Protein AF-A0A4S4DR95-F1 (afdb_monomer_lite)

Radius of gyration: 16.76 Å; chains: 1; bounding box: 36×26×54 Å

Structure (mmCIF, N/CA/C/O backbone):
data_AF-A0A4S4DR95-F1
#
_entry.id   AF-A0A4S4DR95-F1
#
loop_
_atom_site.group_PDB
_atom_site.id
_atom_site.type_symbol
_atom_site.label_atom_id
_atom_site.label_alt_id
_atom_site.label_comp_id
_atom_site.label_asym_id
_atom_site.label_entity_id
_atom_site.label_seq_id
_atom_site.pdbx_PDB_ins_code
_atom_site.Cartn_x
_atom_site.Cartn_y
_atom_site.Cartn_z
_atom_site.occupancy
_atom_site.B_iso_or_equiv
_atom_site.auth_seq_id
_atom_site.auth_comp_id
_atom_site.auth_asym_id
_atom_site.auth_atom_id
_atom_site.pdbx_PDB_model_num
ATOM 1 N N . MET A 1 1 ? 19.232 0.628 26.462 1.00 35.66 1 MET A N 1
ATOM 2 C CA . MET A 1 1 ? 19.142 0.438 25.000 1.00 35.66 1 MET A CA 1
ATOM 3 C C . MET A 1 1 ? 17.659 0.459 24.652 1.00 35.66 1 MET A C 1
ATOM 5 O O . MET A 1 1 ? 17.016 -0.578 24.667 1.00 35.66 1 MET A O 1
ATOM 9 N N . PHE A 1 2 ? 17.076 1.657 24.532 1.00 28.20 2 PHE A N 1
ATOM 10 C CA . PHE A 1 2 ? 15.647 1.810 24.247 1.00 28.20 2 PHE A CA 1
ATOM 11 C C . PHE A 1 2 ? 15.423 1.411 22.791 1.00 28.20 2 PHE A C 1
ATOM 13 O O . PHE A 1 2 ? 15.802 2.152 21.886 1.00 28.20 2 PHE A O 1
ATOM 20 N N . SER A 1 3 ? 14.882 0.214 22.570 1.00 28.52 3 SER A N 1
ATOM 21 C CA . SER A 1 3 ? 14.340 -0.151 21.267 1.00 28.52 3 SER A CA 1
ATOM 22 C C . SER A 1 3 ? 13.183 0.808 21.002 1.00 28.52 3 SER A C 1
ATOM 24 O O . SER A 1 3 ? 12.152 0.748 21.669 1.00 28.52 3 SER A O 1
ATOM 26 N N . SER A 1 4 ? 13.398 1.782 20.124 1.00 30.61 4 SER A N 1
ATOM 27 C CA . SER A 1 4 ? 12.385 2.729 19.672 1.00 30.61 4 SER A CA 1
ATOM 28 C C . SER A 1 4 ? 11.401 1.999 18.759 1.00 30.61 4 SER A C 1
ATOM 30 O O . SER A 1 4 ? 11.486 2.071 17.530 1.00 30.61 4 SER A O 1
ATOM 32 N N . VAL A 1 5 ? 10.509 1.246 19.402 1.00 34.03 5 VAL A N 1
ATOM 33 C CA . VAL A 1 5 ? 9.315 0.637 18.822 1.00 34.03 5 VAL A CA 1
ATOM 34 C C . VAL A 1 5 ? 8.278 1.748 18.697 1.00 34.03 5 VAL A C 1
ATOM 36 O O . VAL A 1 5 ? 7.706 2.204 19.686 1.00 34.03 5 VAL A O 1
ATOM 39 N N . ILE A 1 6 ? 8.105 2.256 17.481 1.00 44.34 6 ILE A N 1
ATOM 40 C CA . ILE A 1 6 ? 6.981 3.126 17.136 1.00 44.34 6 ILE A CA 1
ATOM 41 C C . ILE A 1 6 ? 5.882 2.160 16.701 1.00 44.34 6 ILE A C 1
ATOM 43 O O . ILE A 1 6 ? 5.987 1.574 15.633 1.00 44.34 6 ILE A O 1
ATOM 47 N N . GLY A 1 7 ? 4.899 1.921 17.567 1.00 55.44 7 GLY A N 1
ATOM 48 C CA . GLY A 1 7 ? 3.750 1.069 17.265 1.00 55.44 7 GLY A CA 1
ATOM 49 C C . GLY A 1 7 ? 2.586 1.900 16.735 1.00 55.44 7 GLY A C 1
ATOM 50 O O . GLY A 1 7 ? 2.286 2.963 17.282 1.00 55.44 7 GLY A O 1
ATOM 51 N N . ILE A 1 8 ? 1.914 1.419 15.692 1.00 63.31 8 ILE A N 1
ATOM 52 C CA . ILE A 1 8 ? 0.696 2.042 15.164 1.00 63.31 8 ILE A CA 1
ATOM 53 C C . ILE A 1 8 ? -0.491 1.389 15.870 1.00 63.31 8 ILE A C 1
ATOM 55 O O . ILE A 1 8 ? -0.725 0.189 15.719 1.00 63.31 8 ILE A O 1
ATOM 59 N N . LEU A 1 9 ? -1.205 2.172 16.684 1.00 58.19 9 LEU A N 1
ATOM 60 C CA . LEU A 1 9 ? -2.349 1.703 17.461 1.00 58.19 9 LEU A CA 1
ATOM 61 C C . LEU A 1 9 ? -3.639 1.847 16.650 1.00 58.19 9 LEU A C 1
ATOM 63 O O . LEU A 1 9 ? -4.106 2.954 16.392 1.00 58.19 9 LEU A O 1
ATOM 67 N N . PHE A 1 10 ? -4.261 0.720 16.329 1.00 64.06 10 PHE A N 1
ATOM 68 C CA . PHE A 1 10 ? -5.562 0.673 15.677 1.00 64.06 10 PHE A CA 1
ATOM 69 C C . PHE A 1 10 ? -6.654 0.434 16.723 1.00 64.06 10 PHE A C 1
ATOM 71 O O . PHE A 1 10 ? -6.727 -0.627 17.350 1.00 64.06 10 PHE A O 1
ATOM 78 N N . SER A 1 11 ? -7.499 1.451 16.937 1.00 58.47 11 SER A N 1
ATOM 79 C CA . SER A 1 11 ? -8.702 1.391 17.786 1.00 58.47 11 SER A CA 1
ATOM 80 C C . SER A 1 11 ? -8.483 0.790 19.192 1.00 58.47 11 SER A C 1
ATOM 82 O O . SER A 1 11 ? -9.380 0.146 19.741 1.00 58.47 11 SER A O 1
ATOM 84 N N . GLY A 1 12 ? -7.289 0.948 19.777 1.00 64.31 12 GLY A N 1
ATOM 85 C CA . GLY A 1 12 ? -6.962 0.437 21.116 1.00 64.31 12 GLY A CA 1
ATOM 86 C C . GLY A 1 12 ? -6.852 -1.091 21.245 1.00 64.31 12 GLY A C 1
ATOM 87 O O . GLY A 1 12 ? -6.618 -1.575 22.348 1.00 64.31 12 GLY A O 1
ATOM 88 N N . LYS A 1 13 ? -7.035 -1.854 20.158 1.00 67.31 13 LYS A N 1
ATOM 89 C CA . LYS A 1 13 ? -7.138 -3.328 20.182 1.00 67.31 13 LYS A CA 1
ATOM 90 C C . LYS A 1 13 ? -6.024 -4.041 19.429 1.00 67.31 13 LYS A C 1
ATOM 92 O O . LYS A 1 13 ? -5.810 -5.225 19.654 1.00 67.31 13 LYS A O 1
ATOM 97 N N . PHE A 1 14 ? -5.328 -3.334 18.547 1.00 76.88 14 PHE A N 1
ATOM 98 C CA . PHE A 1 14 ? -4.291 -3.916 17.713 1.00 76.88 14 PHE A CA 1
ATOM 99 C C . PHE A 1 14 ? -3.121 -2.946 17.583 1.00 76.88 14 PHE A C 1
ATOM 101 O O . PHE A 1 14 ? -3.322 -1.752 17.352 1.00 76.88 14 PHE A O 1
ATOM 108 N N . ILE A 1 15 ? -1.907 -3.458 17.763 1.00 80.44 15 ILE A N 1
ATOM 109 C CA . ILE A 1 15 ? -0.668 -2.705 17.581 1.00 80.44 15 ILE A CA 1
ATOM 110 C C . ILE A 1 15 ? 0.102 -3.382 16.462 1.00 80.44 15 ILE A C 1
ATOM 112 O O . ILE A 1 15 ? 0.422 -4.565 16.559 1.00 80.44 15 ILE A O 1
ATOM 116 N N . LEU A 1 16 ? 0.424 -2.611 15.429 1.00 79.81 16 LEU A N 1
ATOM 117 C CA . LEU A 1 16 ? 1.371 -3.032 14.409 1.00 79.81 16 LEU A CA 1
ATOM 118 C C . LEU A 1 16 ? 2.737 -2.424 14.736 1.00 79.81 16 LEU A C 1
ATOM 120 O O . LEU A 1 16 ? 2.869 -1.199 14.801 1.00 79.81 16 LEU A O 1
ATOM 124 N N . ASP A 1 17 ? 3.740 -3.270 14.968 1.00 81.31 17 ASP A N 1
ATOM 125 C CA . ASP A 1 17 ? 5.114 -2.838 15.251 1.00 81.31 17 ASP A CA 1
ATOM 126 C C . ASP A 1 17 ? 5.813 -2.402 13.954 1.00 81.31 17 ASP A C 1
ATOM 128 O O . ASP A 1 17 ? 6.567 -3.151 13.328 1.00 81.31 17 ASP A O 1
ATOM 132 N N . LYS A 1 18 ? 5.486 -1.187 13.499 1.00 77.19 18 LYS A N 1
ATOM 133 C CA . LYS A 1 18 ? 6.064 -0.574 12.302 1.00 77.19 18 LYS A CA 1
ATOM 134 C C . LYS A 1 18 ? 6.305 0.910 12.493 1.00 77.19 18 LYS A C 1
ATOM 136 O O . LYS A 1 18 ? 5.423 1.673 12.878 1.00 77.19 18 LYS A O 1
ATOM 141 N N . ARG A 1 19 ? 7.507 1.333 12.102 1.00 75.94 19 ARG A N 1
ATOM 142 C CA . ARG A 1 19 ? 7.848 2.751 12.021 1.00 75.94 19 ARG A CA 1
ATOM 143 C C . ARG A 1 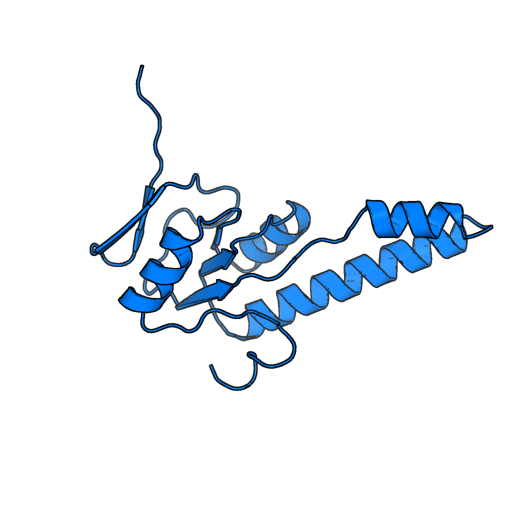19 ? 7.036 3.409 10.915 1.00 75.94 19 ARG A C 1
ATOM 145 O O . ARG A 1 19 ? 7.044 2.945 9.782 1.00 75.94 19 ARG A O 1
ATOM 152 N N . ILE A 1 20 ? 6.387 4.513 11.266 1.00 76.88 20 ILE A N 1
ATOM 153 C CA . ILE A 1 20 ? 5.750 5.404 10.301 1.00 76.88 20 ILE A CA 1
ATOM 154 C C . ILE A 1 20 ? 6.858 6.059 9.472 1.00 76.88 20 ILE A C 1
ATOM 156 O O . ILE A 1 20 ? 7.762 6.676 10.044 1.00 76.88 20 ILE A O 1
ATOM 160 N N . GLY A 1 21 ? 6.793 5.889 8.153 1.00 75.06 21 GLY A N 1
ATOM 161 C CA . GLY A 1 21 ? 7.664 6.563 7.200 1.00 75.06 21 GLY A CA 1
ATOM 162 C C . GLY A 1 21 ? 7.158 7.971 6.890 1.00 75.06 21 GLY A C 1
ATOM 163 O O . GLY A 1 21 ? 7.090 8.834 7.773 1.00 75.06 21 GLY A O 1
ATOM 164 N N . ILE A 1 22 ? 6.815 8.205 5.629 1.00 81.44 22 ILE A N 1
ATOM 165 C CA . ILE A 1 22 ? 6.301 9.474 5.112 1.00 81.44 22 ILE A CA 1
ATOM 166 C C . ILE A 1 22 ? 4.770 9.481 5.235 1.00 81.44 22 ILE A C 1
ATOM 168 O O . ILE A 1 22 ? 4.099 8.499 4.931 1.00 81.44 22 ILE A O 1
ATOM 172 N N . GLY A 1 23 ? 4.203 10.601 5.693 1.00 82.56 23 GLY A N 1
ATOM 173 C CA . GLY A 1 23 ? 2.754 10.790 5.781 1.00 82.56 23 GLY A CA 1
ATOM 174 C C . GLY A 1 23 ? 2.251 11.167 7.179 1.00 82.56 23 GLY A C 1
ATOM 175 O O . GLY A 1 23 ? 3.025 11.616 8.035 1.00 82.56 23 GLY A O 1
ATOM 176 N N . PRO A 1 24 ? 0.932 11.054 7.418 1.00 81.94 24 PRO A N 1
ATOM 177 C CA . PRO A 1 24 ? 0.320 11.509 8.659 1.00 81.94 24 PRO A CA 1
ATOM 178 C C . PRO A 1 24 ? 0.733 10.631 9.847 1.00 81.94 24 PRO A C 1
ATOM 180 O O . PRO A 1 24 ? 0.602 9.410 9.829 1.00 81.94 24 PRO A O 1
ATOM 183 N N . LYS A 1 25 ? 1.196 11.275 10.926 1.00 81.62 25 LYS A N 1
ATOM 184 C CA . LYS A 1 25 ? 1.595 10.600 12.179 1.00 81.62 25 LYS A CA 1
ATOM 185 C C . LYS A 1 25 ? 0.412 10.182 13.054 1.00 81.62 25 LYS A C 1
ATOM 187 O O . LYS A 1 25 ? 0.591 9.421 13.999 1.00 81.62 25 LYS A O 1
ATOM 192 N N . HIS A 1 26 ? -0.770 10.720 12.771 1.00 81.88 26 HIS A N 1
ATOM 193 C CA . HIS A 1 26 ? -2.003 10.456 13.496 1.00 81.88 26 HIS A CA 1
ATOM 194 C C . HIS A 1 26 ? -3.172 10.459 12.512 1.00 81.88 26 HIS A C 1
ATOM 196 O O . HIS A 1 26 ? -3.277 11.370 11.691 1.00 81.88 26 HIS A O 1
ATOM 202 N N . ILE A 1 27 ? -4.037 9.449 12.603 1.00 82.69 27 ILE A N 1
ATOM 203 C CA . ILE A 1 27 ? -5.245 9.315 11.787 1.00 82.69 27 ILE A CA 1
ATOM 204 C C . ILE A 1 27 ? -6.415 9.041 12.724 1.00 82.69 27 ILE A C 1
ATOM 206 O O . ILE A 1 27 ? -6.383 8.098 13.511 1.00 82.69 27 ILE A O 1
ATOM 210 N N . GLU A 1 28 ? -7.468 9.838 12.592 1.00 81.12 28 GLU A N 1
ATOM 211 C CA . GLU A 1 28 ? -8.756 9.586 13.234 1.00 81.12 28 GLU A CA 1
ATOM 212 C C . GLU A 1 28 ? -9.718 8.941 12.235 1.00 81.12 28 GLU A C 1
ATOM 214 O O . GLU A 1 28 ? -9.654 9.221 11.037 1.00 81.12 28 GLU A O 1
ATOM 219 N N . ASN A 1 29 ? -10.623 8.084 12.723 1.00 82.50 29 ASN A N 1
ATOM 220 C CA . ASN A 1 29 ? -11.618 7.386 11.898 1.00 82.50 29 ASN A CA 1
ATOM 221 C C . ASN A 1 29 ? -10.980 6.698 10.679 1.00 82.50 29 ASN A C 1
ATOM 223 O O . ASN A 1 29 ? -11.334 6.957 9.525 1.00 82.50 29 ASN A O 1
ATOM 227 N N . ALA A 1 30 ? -9.976 5.858 10.947 1.00 82.69 30 ALA A N 1
ATOM 228 C CA . ALA A 1 30 ? -9.191 5.223 9.904 1.00 82.69 30 ALA A CA 1
ATOM 229 C C . ALA A 1 30 ? -10.064 4.319 9.012 1.00 82.69 30 ALA A C 1
ATOM 231 O O . ALA A 1 30 ? -10.678 3.364 9.487 1.00 82.69 30 ALA A O 1
ATOM 232 N N . LYS A 1 31 ? -10.085 4.611 7.711 1.00 86.62 31 LYS A N 1
ATOM 233 C CA . LYS A 1 31 ? -10.577 3.740 6.642 1.00 86.62 31 LYS A CA 1
ATOM 234 C C . LYS A 1 31 ? -9.372 3.012 6.071 1.00 86.62 31 LYS A C 1
ATOM 236 O O . LYS A 1 31 ? -8.550 3.618 5.381 1.00 86.62 31 LYS A O 1
ATOM 241 N N . ILE A 1 32 ? -9.254 1.741 6.434 1.00 87.06 32 ILE A N 1
ATOM 242 C CA . ILE A 1 32 ? -8.046 0.948 6.229 1.00 87.06 32 ILE A CA 1
ATOM 243 C C . ILE A 1 32 ? -8.257 0.014 5.044 1.00 87.06 32 ILE A C 1
ATOM 245 O O . ILE A 1 32 ? -9.223 -0.745 5.019 1.00 87.06 32 ILE A O 1
ATOM 249 N N . LEU A 1 33 ? -7.332 0.041 4.089 1.00 88.69 33 LEU A N 1
ATOM 250 C CA . LEU A 1 33 ? -7.211 -1.000 3.075 1.00 88.69 33 LEU A CA 1
ATOM 251 C C . LEU A 1 33 ? -6.030 -1.893 3.426 1.00 88.69 33 LEU A C 1
ATOM 253 O O . LEU A 1 33 ? -4.892 -1.426 3.461 1.00 88.69 33 LEU A O 1
ATOM 257 N N . VAL A 1 34 ? -6.305 -3.177 3.642 1.00 89.06 34 VAL A N 1
ATOM 258 C CA . VAL A 1 34 ? -5.275 -4.200 3.822 1.00 89.06 34 VAL A CA 1
ATOM 259 C C . VAL A 1 34 ? -5.047 -4.893 2.486 1.00 89.06 34 VAL A C 1
ATOM 261 O O . VAL A 1 34 ? -5.993 -5.343 1.841 1.00 89.06 34 VAL A O 1
ATOM 264 N N . ALA A 1 35 ? -3.797 -4.976 2.051 1.00 89.25 35 ALA A N 1
ATOM 265 C CA . ALA A 1 35 ? -3.422 -5.547 0.772 1.00 89.25 35 ALA A CA 1
ATOM 266 C C . ALA A 1 35 ? -2.238 -6.510 0.898 1.00 89.25 35 ALA A C 1
ATOM 268 O O . ALA A 1 35 ? -1.374 -6.407 1.770 1.00 89.25 35 ALA A O 1
ATOM 269 N N . ASN A 1 36 ? -2.193 -7.451 -0.036 1.00 87.50 36 ASN A N 1
ATOM 270 C CA . ASN A 1 36 ? -1.031 -8.288 -0.297 1.00 87.50 36 ASN A CA 1
ATOM 271 C C . ASN A 1 36 ? -0.722 -8.236 -1.794 1.00 87.50 36 ASN A C 1
ATOM 273 O O . ASN A 1 36 ? -0.805 -9.244 -2.493 1.00 87.50 36 ASN A O 1
ATOM 277 N N . THR A 1 37 ? -0.452 -7.034 -2.303 1.00 80.69 37 THR A N 1
ATOM 278 C CA . THR A 1 37 ? -0.202 -6.830 -3.732 1.00 80.69 37 THR A CA 1
ATOM 279 C C . THR A 1 37 ? 1.150 -6.167 -3.944 1.00 80.69 37 THR A C 1
ATOM 281 O O . THR A 1 37 ? 1.506 -5.222 -3.243 1.00 80.69 37 THR A O 1
ATOM 284 N N . ALA A 1 38 ? 1.898 -6.652 -4.936 1.00 80.38 38 ALA A N 1
ATOM 285 C CA . ALA A 1 38 ? 3.126 -6.004 -5.372 1.00 80.38 38 ALA A CA 1
ATOM 286 C C . ALA A 1 38 ? 2.803 -4.606 -5.925 1.00 80.38 38 ALA A C 1
ATOM 288 O O . ALA A 1 38 ? 2.050 -4.463 -6.897 1.00 80.38 38 ALA A O 1
ATOM 289 N N . MET A 1 39 ? 3.370 -3.586 -5.285 1.00 76.75 39 MET A N 1
ATOM 290 C CA . MET A 1 39 ? 3.261 -2.186 -5.706 1.00 76.75 39 MET A CA 1
ATOM 291 C C . MET A 1 39 ? 4.444 -1.769 -6.591 1.00 76.75 39 MET A C 1
ATOM 293 O O . MET A 1 39 ? 4.519 -0.632 -7.035 1.00 76.75 39 MET A O 1
ATOM 297 N N . ASP A 1 40 ? 5.353 -2.697 -6.870 1.00 65.56 40 ASP A N 1
ATOM 298 C CA . ASP A 1 40 ? 6.665 -2.435 -7.441 1.00 65.56 40 ASP A CA 1
ATOM 299 C C . ASP A 1 40 ? 6.599 -1.921 -8.885 1.00 65.56 40 ASP A C 1
ATOM 301 O O . ASP A 1 40 ? 6.070 -2.588 -9.778 1.00 65.56 40 ASP A O 1
ATOM 305 N N . ALA A 1 41 ? 7.223 -0.763 -9.121 1.00 59.62 41 ALA A N 1
ATOM 306 C CA . ALA A 1 41 ? 7.783 -0.427 -10.424 1.00 59.62 41 ALA A CA 1
ATOM 307 C C . ALA A 1 41 ? 9.108 -1.186 -10.520 1.00 59.62 41 ALA A C 1
ATOM 309 O O . ALA A 1 41 ? 10.151 -0.734 -10.042 1.00 59.62 41 ALA A O 1
ATOM 310 N N . ASP A 1 42 ? 9.030 -2.411 -11.017 1.00 56.78 42 ASP A N 1
ATOM 311 C CA . ASP A 1 42 ? 10.117 -3.371 -10.933 1.00 56.78 42 ASP A CA 1
ATOM 312 C C . ASP A 1 42 ? 11.290 -2.892 -11.806 1.00 56.78 42 ASP A C 1
ATOM 314 O O . ASP A 1 42 ? 11.319 -3.101 -13.021 1.00 56.78 42 ASP A O 1
ATOM 318 N N . LYS A 1 43 ? 12.267 -2.196 -11.203 1.00 58.56 43 LYS A N 1
ATOM 319 C CA . LYS A 1 43 ? 13.444 -1.688 -11.927 1.00 58.56 43 LYS A CA 1
ATOM 320 C C . LYS A 1 43 ? 14.165 -2.817 -12.652 1.00 58.56 43 LYS A C 1
ATOM 322 O O . LYS A 1 43 ? 14.724 -2.578 -13.711 1.00 58.56 43 LYS A O 1
ATOM 327 N N . VAL A 1 44 ? 14.124 -4.046 -12.135 1.00 57.31 44 VAL A N 1
ATOM 328 C CA . VAL A 1 44 ? 14.688 -5.219 -12.815 1.00 57.31 44 VAL A CA 1
ATOM 329 C C . VAL A 1 44 ? 13.914 -5.554 -14.092 1.00 57.31 44 VAL A C 1
ATOM 331 O O . VAL A 1 44 ? 14.543 -5.904 -15.088 1.00 57.31 44 VAL A O 1
ATOM 334 N N . LYS A 1 45 ? 12.584 -5.386 -14.128 1.00 59.41 45 LYS A N 1
ATOM 335 C CA . LYS A 1 45 ? 11.813 -5.485 -15.383 1.00 59.41 45 LYS A CA 1
ATOM 336 C C . LYS A 1 45 ? 12.149 -4.354 -16.340 1.00 59.41 45 LYS A C 1
ATOM 338 O O . LYS A 1 45 ? 12.327 -4.628 -17.521 1.00 59.41 45 LYS A O 1
ATOM 343 N N . ILE A 1 46 ? 12.289 -3.127 -15.839 1.00 62.53 46 ILE A N 1
ATOM 344 C CA . ILE A 1 46 ? 12.683 -1.971 -16.654 1.00 62.53 46 ILE A CA 1
ATOM 345 C C . ILE A 1 46 ? 14.073 -2.211 -17.256 1.00 62.53 46 ILE A C 1
ATOM 347 O O . ILE A 1 46 ? 14.211 -2.233 -18.470 1.00 62.53 46 ILE A O 1
ATOM 351 N N . TYR A 1 47 ? 15.093 -2.497 -16.443 1.00 60.00 47 TYR A N 1
ATOM 352 C CA . TYR A 1 47 ? 16.459 -2.760 -16.908 1.00 60.00 47 TYR A CA 1
ATOM 353 C C . TYR A 1 47 ? 16.561 -4.031 -17.758 1.00 60.00 47 TYR A C 1
ATOM 355 O O . TYR A 1 47 ? 17.284 -4.045 -18.750 1.00 60.00 47 TYR A O 1
ATOM 363 N N . GLY A 1 48 ? 15.818 -5.086 -17.424 1.00 61.16 48 GLY A N 1
ATOM 364 C CA . GLY A 1 48 ? 15.735 -6.301 -18.233 1.00 61.16 48 GLY A CA 1
ATOM 365 C C . GLY A 1 48 ? 15.081 -6.061 -19.597 1.00 61.16 48 GLY A C 1
ATOM 366 O O . GLY A 1 48 ? 15.500 -6.663 -20.586 1.00 61.16 48 GLY A O 1
ATOM 367 N N . ALA A 1 49 ? 14.102 -5.156 -19.673 1.00 61.44 49 ALA A N 1
ATOM 368 C CA . ALA A 1 49 ? 13.546 -4.674 -20.931 1.00 61.44 49 ALA A CA 1
ATOM 369 C C . ALA A 1 49 ? 14.547 -3.771 -21.665 1.00 61.44 49 ALA A C 1
ATOM 371 O O . ALA A 1 49 ? 14.730 -3.971 -22.860 1.00 61.44 49 ALA A O 1
ATOM 372 N N . CYS A 1 50 ? 15.266 -2.879 -20.969 1.00 60.94 50 CYS A N 1
ATOM 373 C CA . CYS A 1 50 ? 16.327 -2.037 -21.538 1.00 60.94 50 CYS A CA 1
ATOM 374 C C . CYS A 1 50 ? 17.435 -2.852 -22.208 1.00 60.94 50 CYS A C 1
ATOM 376 O O . CYS A 1 50 ? 17.895 -2.478 -23.278 1.00 60.94 50 CYS A O 1
ATOM 378 N N . VAL A 1 51 ? 17.829 -3.991 -21.626 1.00 61.38 51 VAL A N 1
ATOM 379 C CA . VAL A 1 51 ? 18.799 -4.925 -22.235 1.00 61.38 51 VAL A CA 1
ATOM 380 C C . VAL A 1 51 ? 18.288 -5.500 -23.567 1.00 61.38 51 VAL A C 1
ATOM 382 O O . VAL A 1 51 ? 19.083 -5.954 -24.385 1.00 61.38 51 VAL A O 1
ATOM 385 N N . ARG A 1 52 ? 16.971 -5.477 -23.804 1.00 63.16 52 ARG A N 1
ATOM 386 C CA . ARG A 1 52 ? 16.313 -5.980 -25.019 1.00 63.16 52 ARG A CA 1
ATOM 387 C C . ARG A 1 52 ? 15.883 -4.885 -26.004 1.00 63.16 52 ARG A C 1
ATOM 389 O O . ARG A 1 52 ? 15.334 -5.244 -27.043 1.00 63.16 52 ARG A O 1
ATOM 396 N N . VAL A 1 53 ? 16.061 -3.594 -25.700 1.00 66.75 53 VAL A N 1
ATOM 397 C CA . VAL A 1 53 ? 15.742 -2.497 -26.635 1.00 66.75 53 VAL A CA 1
ATOM 398 C C . VAL A 1 53 ? 16.991 -1.771 -27.116 1.00 66.75 53 VAL A C 1
ATOM 400 O O . VAL A 1 53 ? 17.857 -1.377 -26.345 1.00 66.75 53 VAL A O 1
ATOM 403 N N . ASP A 1 54 ? 17.017 -1.517 -28.421 1.00 68.19 54 ASP A N 1
ATOM 404 C CA . ASP A 1 54 ? 18.212 -1.069 -29.145 1.00 68.19 54 ASP A CA 1
ATOM 405 C C . ASP A 1 54 ? 18.418 0.460 -29.116 1.00 68.19 54 ASP A C 1
ATOM 407 O O . ASP A 1 54 ? 19.330 0.985 -29.753 1.00 68.19 54 ASP A O 1
ATOM 411 N N . SER A 1 55 ? 17.553 1.211 -28.421 1.00 77.50 55 SER A N 1
ATOM 412 C CA . SER A 1 55 ? 17.537 2.681 -28.469 1.00 77.50 55 SER A CA 1
ATOM 413 C C . SER A 1 55 ? 17.111 3.321 -27.149 1.00 77.50 55 SER A C 1
ATOM 415 O O . SER A 1 55 ? 16.116 2.904 -26.553 1.00 77.50 55 SER A O 1
ATOM 417 N N . MET A 1 56 ? 17.778 4.413 -26.768 1.00 73.25 56 MET A N 1
ATOM 418 C CA . MET A 1 56 ? 17.484 5.180 -25.546 1.00 73.25 56 MET A CA 1
ATOM 419 C C . MET A 1 56 ? 16.081 5.811 -25.525 1.00 73.25 56 MET A C 1
ATOM 421 O O . MET A 1 56 ? 15.509 5.987 -24.455 1.00 73.25 56 MET A O 1
ATOM 425 N N . SER A 1 57 ? 15.487 6.114 -26.685 1.00 79.69 57 SER A N 1
ATOM 426 C CA . SER A 1 57 ? 14.113 6.634 -26.766 1.00 79.69 57 SER A CA 1
ATOM 427 C C . SER A 1 57 ? 13.076 5.614 -26.285 1.00 79.69 57 SER A C 1
ATOM 429 O O . SER A 1 57 ? 12.217 5.946 -25.475 1.00 79.69 57 SER A O 1
ATOM 431 N N . ARG A 1 58 ? 13.204 4.349 -26.704 1.00 74.25 58 ARG A N 1
ATOM 432 C CA . ARG A 1 58 ? 12.322 3.256 -26.256 1.00 74.25 58 ARG A CA 1
ATOM 433 C C . ARG A 1 58 ? 12.454 2.961 -24.765 1.00 74.25 58 ARG A C 1
ATOM 435 O O . ARG A 1 58 ? 11.471 2.605 -24.131 1.00 74.25 58 ARG A O 1
ATOM 442 N N . VAL A 1 59 ? 13.650 3.133 -24.201 1.00 76.19 59 VAL A N 1
ATOM 443 C CA . VAL A 1 59 ? 13.863 3.021 -22.751 1.00 76.19 59 VAL A CA 1
ATOM 444 C C . VAL A 1 59 ? 13.023 4.058 -22.004 1.00 76.19 59 VAL A C 1
ATOM 446 O O . VAL A 1 59 ? 12.282 3.694 -21.095 1.00 76.19 59 VAL A O 1
ATOM 449 N N . ALA A 1 60 ? 13.061 5.321 -22.438 1.00 79.00 60 ALA A N 1
ATOM 450 C CA . ALA A 1 60 ? 12.274 6.390 -21.826 1.00 79.00 60 ALA A CA 1
ATOM 451 C C . ALA A 1 60 ? 10.753 6.161 -21.954 1.00 79.00 60 ALA A C 1
ATOM 453 O O . ALA A 1 60 ? 10.005 6.447 -21.020 1.00 79.00 60 ALA A O 1
ATOM 454 N N . GLU A 1 61 ? 10.288 5.612 -23.081 1.00 80.19 61 GLU A N 1
ATOM 455 C CA . GLU A 1 61 ? 8.878 5.239 -23.274 1.00 80.19 61 GLU A CA 1
ATOM 456 C C . GLU A 1 61 ? 8.438 4.123 -22.313 1.00 80.19 61 GLU A C 1
ATOM 458 O O . GLU A 1 61 ? 7.376 4.227 -21.696 1.00 80.19 61 GLU A O 1
ATOM 463 N N . ILE A 1 62 ? 9.263 3.083 -22.140 1.00 76.50 62 ILE A N 1
ATOM 464 C CA . ILE A 1 62 ? 8.993 1.970 -21.214 1.00 76.50 62 ILE A CA 1
ATOM 465 C C . ILE A 1 62 ? 8.968 2.472 -19.765 1.00 76.50 62 ILE A C 1
ATOM 467 O O . ILE A 1 62 ? 8.042 2.152 -19.019 1.00 76.50 62 ILE A O 1
ATOM 471 N N . GLU A 1 63 ? 9.942 3.296 -19.372 1.00 76.94 63 GLU A N 1
ATOM 472 C CA . GLU A 1 63 ? 9.985 3.912 -18.041 1.00 76.94 63 GLU A CA 1
ATOM 473 C C . GLU A 1 63 ? 8.752 4.785 -17.772 1.00 76.94 63 GLU A C 1
ATOM 475 O O . GLU A 1 63 ? 8.160 4.717 -16.691 1.00 76.94 63 GLU A O 1
ATOM 480 N N . GLY A 1 64 ? 8.337 5.580 -18.762 1.00 79.50 64 GLY A N 1
ATOM 481 C CA . GLY A 1 64 ? 7.133 6.401 -18.686 1.00 79.50 64 GLY A CA 1
ATOM 482 C C . GLY A 1 64 ? 5.864 5.565 -18.515 1.00 79.50 64 GLY A C 1
ATOM 483 O O . GLY A 1 64 ? 5.056 5.854 -17.630 1.00 79.50 64 GLY A O 1
ATOM 484 N N . ALA A 1 65 ? 5.710 4.504 -19.309 1.00 79.50 65 ALA A N 1
ATOM 485 C CA . ALA A 1 65 ? 4.542 3.627 -19.263 1.00 79.50 65 ALA A CA 1
ATOM 486 C C . ALA A 1 65 ? 4.415 2.878 -17.922 1.00 79.50 65 ALA A C 1
ATOM 488 O O . ALA A 1 65 ? 3.320 2.792 -17.368 1.00 79.50 65 ALA A O 1
ATOM 489 N N . GLU A 1 66 ? 5.519 2.371 -17.368 1.00 75.00 66 GLU A N 1
ATOM 490 C CA . GLU A 1 66 ? 5.543 1.703 -16.054 1.00 75.00 66 GLU A CA 1
ATOM 491 C C . GLU A 1 66 ? 5.225 2.677 -14.911 1.00 75.00 66 GLU A C 1
ATOM 493 O O . GLU A 1 66 ? 4.449 2.367 -13.996 1.00 75.00 66 GLU A O 1
ATOM 498 N N . LYS A 1 67 ? 5.775 3.896 -14.979 1.00 77.00 67 LYS A N 1
ATOM 499 C CA . LYS A 1 67 ? 5.486 4.943 -13.996 1.00 77.00 67 LYS A CA 1
ATOM 500 C C . LYS A 1 67 ? 4.008 5.329 -14.015 1.00 77.00 67 LYS A C 1
ATOM 502 O O . LYS A 1 67 ? 3.417 5.487 -12.946 1.00 77.00 67 LYS A O 1
ATOM 507 N N . GLU A 1 68 ? 3.408 5.440 -15.198 1.00 81.19 68 GLU A N 1
ATOM 508 C CA . GLU A 1 68 ? 1.991 5.780 -15.331 1.00 81.19 68 GLU A CA 1
ATOM 509 C C . GLU A 1 68 ? 1.081 4.650 -14.838 1.00 81.19 68 GLU A C 1
ATOM 511 O O . GLU A 1 68 ? 0.209 4.896 -14.009 1.00 81.19 68 GLU A O 1
ATOM 516 N N . GLN A 1 69 ? 1.352 3.393 -15.208 1.00 77.94 69 GLN A N 1
ATOM 517 C CA . GLN A 1 69 ? 0.597 2.242 -14.688 1.00 77.94 69 GLN A CA 1
ATOM 518 C C . GLN A 1 69 ? 0.618 2.172 -13.158 1.00 77.94 69 GLN A C 1
ATOM 520 O O . GLN A 1 69 ? -0.378 1.823 -12.517 1.00 77.94 69 GLN A O 1
ATOM 525 N N . THR A 1 70 ? 1.760 2.492 -12.553 1.00 76.75 70 THR A N 1
ATOM 526 C CA . THR A 1 70 ? 1.899 2.472 -11.096 1.00 76.75 70 THR A CA 1
ATOM 527 C C . THR A 1 70 ? 1.146 3.639 -10.453 1.00 76.75 70 THR A C 1
ATOM 529 O O . THR A 1 70 ? 0.458 3.446 -9.448 1.00 76.75 70 THR A O 1
ATOM 532 N N . ARG A 1 71 ? 1.182 4.827 -11.069 1.00 82.12 71 ARG A N 1
ATOM 533 C CA . ARG A 1 71 ? 0.379 5.984 -10.649 1.00 82.12 71 ARG A CA 1
ATOM 534 C C . ARG A 1 71 ? -1.119 5.691 -10.723 1.00 82.12 71 ARG A C 1
ATOM 536 O O . ARG A 1 71 ? -1.828 5.974 -9.760 1.00 82.12 71 ARG A O 1
ATOM 543 N N . GLU A 1 72 ? -1.600 5.078 -11.801 1.00 84.75 72 GLU A N 1
ATOM 544 C CA . GLU A 1 72 ? -3.012 4.705 -11.951 1.00 84.75 72 GLU A CA 1
ATOM 545 C C . GLU A 1 72 ? -3.489 3.764 -10.834 1.00 84.75 72 GLU A C 1
ATOM 547 O O . GLU A 1 72 ? -4.615 3.891 -10.348 1.00 84.75 72 GLU A O 1
ATOM 552 N N . LYS A 1 73 ? -2.647 2.817 -10.396 1.00 83.00 73 LYS A N 1
ATOM 553 C CA . LYS A 1 73 ? -2.968 1.934 -9.259 1.00 83.00 73 LYS A CA 1
ATOM 554 C C . LYS A 1 73 ? -3.148 2.733 -7.973 1.00 83.00 73 LYS A C 1
ATOM 556 O O . LYS A 1 73 ? -4.148 2.547 -7.283 1.00 83.00 73 LYS A O 1
ATOM 561 N N . VAL A 1 74 ? -2.215 3.636 -7.674 1.00 87.12 74 VAL A N 1
ATOM 562 C CA . VAL A 1 74 ? -2.296 4.502 -6.489 1.00 87.12 74 VAL A CA 1
ATOM 563 C C . VAL A 1 74 ? -3.539 5.390 -6.553 1.00 87.12 74 VAL A C 1
ATOM 565 O O . VAL A 1 74 ? -4.279 5.469 -5.579 1.00 87.12 74 VAL A O 1
ATOM 568 N N . GLN A 1 75 ? -3.849 5.971 -7.713 1.00 88.38 75 GLN A N 1
ATOM 569 C CA . GLN A 1 75 ? -5.062 6.772 -7.897 1.00 88.38 75 GLN A CA 1
ATOM 570 C C . GLN A 1 75 ? -6.349 5.975 -7.661 1.00 88.38 75 GLN A C 1
ATOM 572 O O . GLN A 1 75 ? -7.267 6.485 -7.023 1.00 88.38 75 GLN A O 1
ATOM 577 N N . LYS A 1 76 ? -6.419 4.716 -8.110 1.00 87.31 76 LYS A N 1
ATOM 578 C CA . LYS A 1 76 ? -7.563 3.835 -7.816 1.00 87.31 76 LYS A CA 1
ATOM 579 C C . LYS A 1 76 ? -7.733 3.604 -6.317 1.00 87.31 76 LYS A C 1
ATOM 581 O O . LYS A 1 76 ? -8.861 3.579 -5.843 1.00 87.31 76 LYS A O 1
ATOM 586 N N . ILE A 1 77 ? -6.631 3.460 -5.581 1.00 86.75 77 ILE A N 1
ATOM 587 C CA . ILE A 1 77 ? -6.652 3.301 -4.122 1.00 86.75 77 ILE A CA 1
ATOM 588 C C . ILE A 1 77 ? -7.110 4.599 -3.447 1.00 86.75 77 ILE A C 1
ATOM 590 O O . ILE A 1 77 ? -7.988 4.558 -2.590 1.00 86.75 77 ILE A O 1
ATOM 594 N N . ILE A 1 78 ? -6.578 5.750 -3.866 1.00 89.12 78 ILE A N 1
ATOM 595 C CA . ILE A 1 78 ? -6.996 7.068 -3.363 1.00 89.12 78 ILE A CA 1
ATOM 596 C C . ILE A 1 78 ? -8.500 7.279 -3.591 1.00 89.12 78 ILE A C 1
ATOM 598 O O . ILE A 1 78 ? -9.205 7.748 -2.698 1.00 89.12 78 ILE A O 1
ATOM 602 N N . ALA A 1 79 ? -9.017 6.875 -4.754 1.00 89.31 79 ALA A N 1
ATOM 603 C CA . ALA A 1 79 ? -10.429 7.012 -5.107 1.00 89.31 79 ALA A CA 1
ATOM 604 C C . ALA A 1 79 ? -11.384 6.200 -4.211 1.00 89.31 79 ALA A C 1
ATOM 606 O O . ALA A 1 79 ? -12.564 6.538 -4.137 1.00 89.31 79 ALA A O 1
ATOM 607 N N . LEU A 1 80 ? -10.897 5.180 -3.492 1.00 85.56 80 LEU A N 1
ATOM 608 C CA . LEU A 1 80 ? -11.688 4.462 -2.482 1.00 85.56 80 LEU A CA 1
ATOM 609 C C . LEU A 1 80 ? -12.002 5.328 -1.249 1.00 85.56 80 LEU A C 1
ATOM 611 O O . LEU A 1 80 ? -12.827 4.950 -0.419 1.00 85.56 80 LEU A O 1
ATOM 615 N N . GLY A 1 81 ? -11.331 6.474 -1.092 1.00 86.25 81 GLY A N 1
ATOM 616 C CA . GLY A 1 81 ? -11.506 7.351 0.063 1.00 86.25 81 GLY A CA 1
ATOM 617 C C . GLY A 1 81 ? -10.958 6.751 1.357 1.00 86.25 81 GLY A C 1
ATOM 618 O O . GLY A 1 81 ? -11.501 7.015 2.433 1.00 86.25 81 GLY A O 1
ATOM 619 N N . ILE A 1 82 ? -9.920 5.918 1.252 1.00 89.62 82 ILE A N 1
ATOM 620 C CA . ILE A 1 82 ? -9.176 5.392 2.399 1.00 89.62 82 ILE A CA 1
ATOM 621 C C . ILE A 1 82 ? -8.195 6.443 2.923 1.00 89.62 82 ILE A C 1
ATOM 623 O O . ILE A 1 82 ? -7.794 7.342 2.191 1.00 89.62 82 ILE A O 1
ATOM 627 N N . ASN A 1 83 ? -7.777 6.311 4.178 1.00 89.00 83 ASN A N 1
ATOM 628 C CA . ASN A 1 83 ? -6.744 7.165 4.780 1.00 89.00 83 ASN A CA 1
ATOM 629 C C . ASN A 1 83 ? -5.579 6.356 5.378 1.00 89.00 83 ASN A C 1
ATOM 631 O O . ASN A 1 83 ? -4.584 6.936 5.806 1.00 89.00 83 ASN A O 1
ATOM 635 N N . CYS A 1 84 ? -5.659 5.022 5.359 1.00 90.06 84 CYS A N 1
ATOM 636 C CA . CYS A 1 84 ? -4.569 4.135 5.742 1.00 90.06 84 CYS A CA 1
ATOM 637 C C . CYS A 1 84 ? -4.492 2.950 4.772 1.00 90.06 84 CYS A C 1
ATOM 639 O O . CYS A 1 84 ? -5.463 2.221 4.577 1.00 90.06 84 CYS A O 1
ATOM 641 N N . PHE A 1 85 ? -3.331 2.763 4.159 1.00 90.94 85 PHE A N 1
ATOM 642 C CA . PHE A 1 85 ? -3.017 1.655 3.273 1.00 90.94 85 PHE A CA 1
ATOM 643 C C . PHE A 1 85 ? -1.966 0.765 3.934 1.00 90.94 85 PHE A C 1
ATOM 645 O O . PHE A 1 85 ? -0.863 1.216 4.230 1.00 90.94 85 PHE A O 1
ATOM 652 N N . VAL A 1 86 ? -2.300 -0.502 4.165 1.00 89.81 86 VAL A N 1
ATO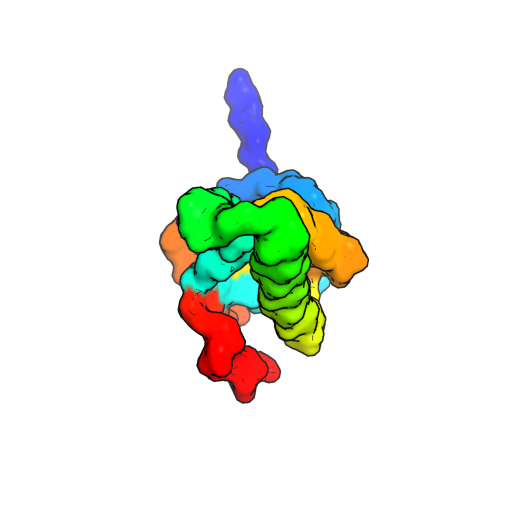M 653 C CA . VAL A 1 86 ? -1.407 -1.488 4.783 1.00 89.81 86 VAL A CA 1
ATOM 654 C C . VAL A 1 86 ? -1.116 -2.577 3.774 1.00 89.81 86 VAL A C 1
ATOM 656 O O . VAL A 1 86 ? -2.023 -3.292 3.356 1.00 89.81 86 VAL A O 1
ATOM 659 N N . ASN A 1 87 ? 0.145 -2.725 3.393 1.00 90.31 87 ASN A N 1
ATOM 660 C CA . ASN A 1 87 ? 0.581 -3.727 2.439 1.00 90.31 87 ASN A CA 1
ATOM 661 C C . ASN A 1 87 ? 1.563 -4.704 3.081 1.00 90.31 87 ASN A C 1
ATOM 663 O O . ASN A 1 87 ? 2.488 -4.325 3.804 1.00 90.31 87 ASN A O 1
ATOM 667 N N . ARG A 1 88 ? 1.394 -5.984 2.756 1.00 89.88 88 ARG A N 1
ATOM 668 C CA . ARG A 1 88 ? 2.367 -7.023 3.112 1.00 89.88 88 ARG A CA 1
ATOM 669 C C . ARG A 1 88 ? 3.682 -6.867 2.352 1.00 89.88 88 ARG A C 1
ATOM 671 O O . ARG A 1 88 ? 4.742 -7.197 2.870 1.00 89.88 88 ARG A O 1
ATOM 678 N N . GLN A 1 89 ? 3.597 -6.417 1.103 1.00 86.56 89 GLN A N 1
ATOM 679 C CA . GLN A 1 89 ? 4.757 -6.228 0.236 1.00 86.56 89 GLN A CA 1
ATOM 680 C C . GLN A 1 89 ? 5.396 -4.851 0.475 1.00 86.56 89 GLN A C 1
ATOM 682 O O . GLN A 1 89 ? 4.791 -3.974 1.099 1.00 86.56 89 GLN A O 1
ATOM 687 N N . LEU A 1 90 ? 6.616 -4.677 -0.037 1.00 86.69 90 LEU A N 1
ATOM 688 C CA . LEU A 1 90 ? 7.326 -3.397 -0.092 1.00 86.69 90 LEU A CA 1
ATOM 689 C C . LEU A 1 90 ? 6.479 -2.331 -0.817 1.00 86.69 90 LEU A C 1
ATOM 691 O O . LEU A 1 90 ? 5.719 -2.636 -1.743 1.00 86.69 90 LEU A O 1
ATOM 695 N N . ILE A 1 91 ? 6.619 -1.074 -0.401 1.00 87.06 91 ILE A N 1
ATOM 696 C CA . ILE A 1 91 ? 6.086 0.104 -1.083 1.00 87.06 91 ILE A CA 1
ATOM 697 C C . ILE A 1 91 ? 7.266 1.040 -1.355 1.00 87.06 91 ILE A C 1
ATOM 699 O O . ILE A 1 91 ? 7.837 1.636 -0.454 1.00 87.06 91 ILE A O 1
ATOM 703 N N . TYR A 1 92 ? 7.635 1.213 -2.623 1.00 83.75 92 TYR A N 1
ATOM 704 C CA . TYR A 1 92 ? 8.711 2.140 -2.976 1.00 83.75 92 TYR A CA 1
ATOM 705 C C . TYR A 1 92 ? 8.388 3.586 -2.582 1.00 83.75 92 TYR A C 1
ATOM 707 O O . TYR A 1 92 ? 7.257 4.040 -2.758 1.00 83.75 92 TYR A O 1
ATOM 715 N N . ASN A 1 93 ? 9.422 4.341 -2.197 1.00 83.44 93 ASN A N 1
ATOM 716 C CA . ASN A 1 93 ? 9.319 5.730 -1.733 1.00 83.44 93 ASN A CA 1
ATOM 717 C C . ASN A 1 93 ? 8.473 6.630 -2.644 1.00 83.44 93 ASN A C 1
ATOM 719 O O . ASN A 1 93 ? 7.683 7.417 -2.152 1.00 83.44 93 ASN A O 1
ATOM 723 N N . PHE A 1 94 ? 8.590 6.497 -3.971 1.00 83.50 94 PHE A N 1
ATOM 724 C CA . PHE A 1 94 ? 7.788 7.302 -4.903 1.00 83.50 94 PHE A CA 1
ATOM 725 C C . PHE A 1 94 ? 6.276 7.101 -4.706 1.00 83.50 94 PHE A C 1
ATOM 727 O O . PHE A 1 94 ? 5.497 8.028 -4.878 1.00 83.50 94 PHE A O 1
ATOM 734 N N . LEU A 1 95 ? 5.843 5.893 -4.350 1.00 86.31 95 LEU A N 1
ATOM 735 C CA . LEU A 1 95 ? 4.434 5.596 -4.091 1.00 86.31 95 LEU A CA 1
ATOM 736 C C . LEU A 1 95 ? 4.028 6.017 -2.690 1.00 86.31 95 LEU A C 1
ATOM 738 O O . LEU A 1 95 ? 2.920 6.507 -2.508 1.00 86.31 95 LEU A O 1
ATOM 742 N N . GLU A 1 96 ? 4.929 5.850 -1.727 1.00 87.50 96 GLU A N 1
ATOM 743 C CA . GLU A 1 96 ? 4.755 6.373 -0.376 1.00 87.50 96 GLU A CA 1
ATOM 744 C C . GLU A 1 96 ? 4.544 7.897 -0.397 1.00 87.50 96 GLU A C 1
ATOM 746 O O . GLU A 1 96 ? 3.620 8.388 0.243 1.00 87.50 96 GLU A O 1
ATOM 751 N N . GLU A 1 97 ? 5.309 8.629 -1.215 1.00 88.06 97 GLU A N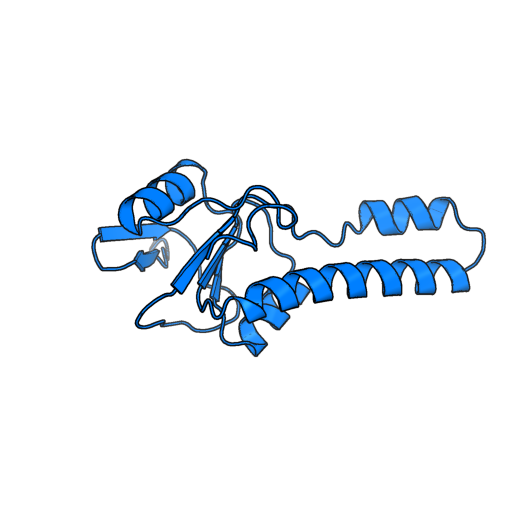 1
ATOM 752 C CA . GLU A 1 97 ? 5.130 10.066 -1.467 1.00 88.06 97 GLU A CA 1
ATOM 753 C C . GLU A 1 97 ? 3.748 10.371 -2.059 1.00 88.06 97 GLU A C 1
ATOM 755 O O . GLU A 1 97 ? 3.045 11.235 -1.545 1.00 88.06 97 GLU A O 1
ATOM 760 N N . LEU A 1 98 ? 3.302 9.622 -3.075 1.00 89.94 98 LEU A N 1
ATOM 761 C CA . LEU A 1 98 ? 1.967 9.815 -3.660 1.00 89.94 98 LEU A CA 1
ATOM 762 C C . LEU A 1 98 ? 0.833 9.558 -2.655 1.00 89.94 98 LEU A C 1
ATOM 764 O O . LEU A 1 98 ? -0.188 10.248 -2.686 1.00 89.94 98 LEU A O 1
ATOM 768 N N . PHE A 1 99 ? 0.986 8.565 -1.776 1.00 91.56 99 PHE A N 1
ATOM 769 C CA . PHE A 1 99 ? 0.030 8.323 -0.697 1.00 91.56 99 PHE A CA 1
ATOM 770 C C . PHE A 1 99 ? 0.059 9.455 0.329 1.00 91.56 99 PHE A C 1
ATOM 772 O O . PHE A 1 99 ? -1.001 9.955 0.707 1.00 91.56 99 PHE A O 1
ATOM 779 N N . ALA A 1 100 ? 1.248 9.902 0.731 1.00 90.94 100 ALA A N 1
ATOM 780 C CA . ALA A 1 100 ? 1.418 10.989 1.684 1.00 90.94 100 ALA A CA 1
ATOM 781 C C . ALA A 1 100 ? 0.836 12.315 1.167 1.00 90.94 100 ALA A C 1
ATOM 783 O O . ALA A 1 100 ? 0.139 12.996 1.922 1.00 90.94 100 ALA A O 1
ATOM 784 N N . ASP A 1 101 ? 1.039 12.640 -0.113 1.00 91.00 101 ASP A N 1
ATOM 785 C CA . ASP A 1 101 ? 0.450 13.810 -0.781 1.00 91.00 101 ASP A CA 1
ATOM 786 C C . ASP A 1 101 ? -1.086 13.763 -0.775 1.00 91.00 101 ASP A C 1
ATOM 788 O O . ASP A 1 101 ? -1.751 14.793 -0.663 1.00 91.00 101 ASP A O 1
ATOM 792 N N . ALA A 1 102 ? -1.664 12.560 -0.845 1.00 91.06 102 ALA A N 1
ATOM 793 C CA . ALA A 1 102 ? -3.102 12.329 -0.721 1.00 91.06 102 ALA A CA 1
ATOM 794 C C . ALA A 1 102 ? -3.593 12.248 0.741 1.00 91.06 102 ALA A C 1
ATOM 796 O O . ALA A 1 102 ? -4.782 12.024 0.977 1.00 91.06 102 ALA A O 1
ATOM 797 N N . GLY A 1 103 ? -2.707 12.414 1.729 1.00 89.94 103 GLY A N 1
ATOM 798 C CA . GLY 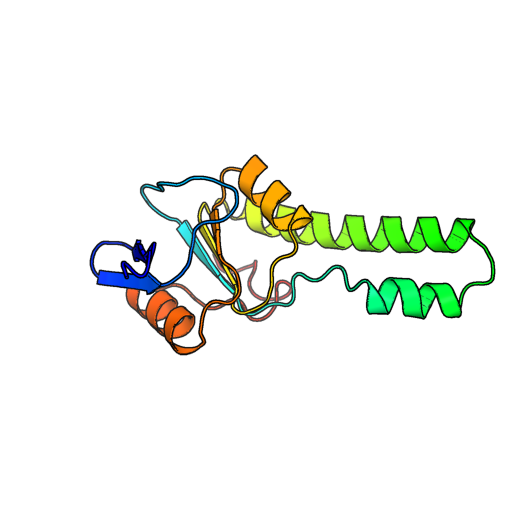A 1 103 ? -3.032 12.302 3.154 1.00 89.94 103 GLY A CA 1
ATOM 799 C C . GLY A 1 103 ? -3.285 10.867 3.628 1.00 89.94 103 GLY A C 1
ATOM 800 O O . GLY A 1 103 ? -3.933 10.665 4.655 1.00 89.94 103 GLY A O 1
ATOM 801 N N . ILE A 1 104 ? -2.793 9.870 2.893 1.00 91.62 104 ILE A N 1
ATOM 802 C CA . ILE A 1 104 ? -2.928 8.445 3.201 1.00 91.62 104 ILE A CA 1
ATOM 803 C C . ILE A 1 104 ? -1.637 7.959 3.861 1.00 91.62 104 ILE A C 1
ATOM 805 O O . ILE A 1 104 ? -0.548 8.131 3.320 1.00 91.62 104 ILE A O 1
ATOM 809 N N . LEU A 1 105 ? -1.750 7.311 5.020 1.00 90.69 105 LEU A N 1
ATOM 810 C CA . LEU A 1 105 ? -0.619 6.610 5.630 1.00 90.69 105 LEU A CA 1
ATOM 811 C C . LEU A 1 105 ? -0.387 5.283 4.913 1.00 90.69 105 LEU A C 1
ATOM 813 O O . LEU A 1 105 ? -1.254 4.412 4.959 1.00 90.69 105 LEU A O 1
ATOM 817 N N . ALA A 1 106 ? 0.788 5.110 4.317 1.00 90.56 106 ALA A N 1
ATOM 818 C CA . ALA A 1 106 ? 1.225 3.835 3.767 1.00 90.56 106 ALA A CA 1
ATOM 819 C C . ALA A 1 106 ? 2.081 3.070 4.789 1.00 90.56 106 ALA A C 1
ATOM 821 O O . ALA A 1 106 ? 2.997 3.621 5.396 1.00 90.56 106 ALA A O 1
ATOM 822 N N . ILE A 1 107 ? 1.772 1.789 4.979 1.00 89.38 107 ILE A N 1
ATOM 823 C CA . ILE A 1 107 ? 2.544 0.856 5.798 1.00 89.38 107 ILE A CA 1
ATOM 824 C C . ILE A 1 107 ? 2.955 -0.297 4.897 1.00 89.38 107 ILE A C 1
ATOM 826 O O . ILE A 1 107 ? 2.107 -0.961 4.307 1.00 89.38 107 ILE A O 1
ATOM 830 N N . GLU A 1 108 ? 4.251 -0.549 4.817 1.00 88.69 108 GLU A N 1
ATOM 831 C CA . GLU A 1 108 ? 4.818 -1.650 4.049 1.00 88.69 108 GLU A CA 1
ATOM 832 C C . GLU A 1 108 ? 5.357 -2.767 4.943 1.00 88.69 108 GLU A C 1
ATOM 834 O O . GLU A 1 108 ? 5.524 -2.603 6.159 1.00 88.69 108 GLU A O 1
ATOM 839 N N . HIS A 1 109 ? 5.673 -3.907 4.322 1.00 87.38 109 HIS A N 1
ATOM 840 C CA . HIS A 1 109 ? 6.264 -5.058 5.003 1.00 87.38 109 HIS A CA 1
ATOM 841 C C . HIS A 1 109 ? 5.469 -5.503 6.238 1.00 87.38 109 HIS A C 1
ATOM 843 O O . HIS A 1 109 ? 6.060 -5.941 7.229 1.00 87.38 109 HIS A O 1
ATOM 849 N N . ALA A 1 110 ? 4.145 -5.338 6.226 1.00 88.06 110 ALA A N 1
ATOM 850 C CA . ALA A 1 110 ? 3.309 -5.822 7.311 1.00 88.06 110 ALA A CA 1
ATOM 851 C C . ALA A 1 110 ? 3.404 -7.353 7.379 1.00 88.06 110 ALA A C 1
ATOM 853 O O . ALA A 1 110 ? 3.317 -8.033 6.355 1.00 88.06 110 ALA A O 1
ATOM 854 N N . ASP A 1 111 ? 3.598 -7.896 8.578 1.00 87.00 111 ASP A N 1
ATOM 855 C CA . ASP A 1 111 ? 3.718 -9.341 8.753 1.00 87.00 111 ASP A CA 1
ATOM 856 C C . ASP A 1 111 ? 2.395 -10.043 8.435 1.00 87.00 111 ASP A C 1
ATOM 858 O O . ASP A 1 111 ? 1.318 -9.455 8.551 1.00 87.00 111 ASP A O 1
ATOM 862 N N . PHE A 1 112 ? 2.474 -11.319 8.051 1.00 85.81 112 PHE A N 1
ATOM 863 C CA . PHE A 1 112 ? 1.298 -12.115 7.690 1.00 85.81 112 PHE A CA 1
ATOM 864 C C . PHE A 1 112 ? 0.252 -12.145 8.816 1.00 85.81 112 PHE A C 1
ATOM 866 O O . PHE A 1 112 ? -0.910 -11.819 8.591 1.00 85.81 112 PHE A O 1
ATOM 873 N N . ASP A 1 113 ? 0.680 -12.429 10.045 1.00 86.81 113 ASP A N 1
ATOM 874 C CA . AS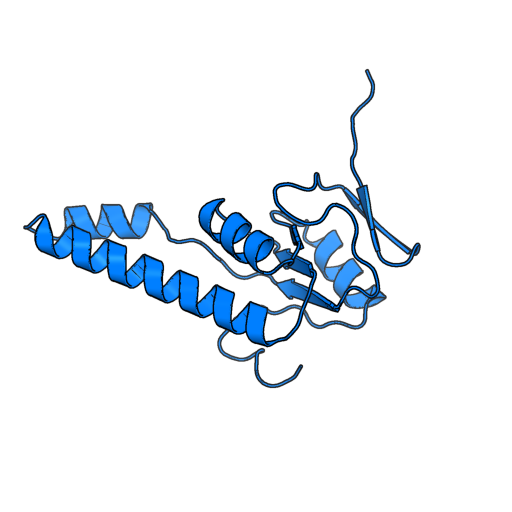P A 1 113 ? -0.222 -12.440 11.200 1.00 86.81 113 ASP A CA 1
ATOM 875 C C . ASP A 1 113 ? -0.803 -11.046 11.476 1.00 86.81 113 ASP A C 1
ATOM 877 O O . ASP A 1 113 ? -1.952 -10.912 11.894 1.00 86.81 113 ASP A O 1
ATOM 881 N N . GLY A 1 114 ? -0.026 -9.993 11.201 1.00 85.38 114 GLY A N 1
ATOM 882 C CA . GLY A 1 114 ? -0.449 -8.611 11.382 1.00 85.38 114 GLY A CA 1
ATOM 883 C C . GLY A 1 114 ? -1.570 -8.208 10.424 1.00 85.38 114 GLY A C 1
ATOM 884 O O . GLY A 1 114 ? -2.547 -7.604 10.860 1.00 85.38 114 GLY A O 1
ATOM 885 N N . ILE A 1 115 ? -1.467 -8.564 9.140 1.00 86.81 115 ILE A N 1
ATOM 886 C CA . ILE A 1 115 ? -2.508 -8.250 8.147 1.00 86.81 115 ILE A CA 1
ATOM 887 C C . ILE A 1 115 ? -3.798 -9.047 8.383 1.00 86.81 115 ILE A C 1
ATOM 889 O O . ILE A 1 115 ? -4.882 -8.479 8.262 1.00 86.81 115 ILE A O 1
ATOM 893 N N . GLU A 1 116 ? -3.694 -10.323 8.767 1.00 87.00 116 GLU A N 1
ATOM 894 C CA . GLU A 1 116 ? -4.843 -11.193 9.057 1.00 87.00 116 GLU A CA 1
ATOM 895 C C . GLU A 1 116 ? -5.580 -10.701 10.303 1.00 87.00 116 GLU A C 1
ATOM 897 O O . GLU A 1 116 ? -6.795 -10.500 10.287 1.00 87.00 116 GLU A O 1
ATOM 902 N N . HIS A 1 117 ? -4.841 -10.414 11.377 1.00 86.38 117 HIS A N 1
ATOM 903 C CA . HIS A 1 117 ? -5.424 -9.870 12.597 1.00 86.38 117 HIS A CA 1
ATOM 904 C C . HIS A 1 117 ? -6.063 -8.502 12.336 1.00 86.38 117 HIS A C 1
ATOM 906 O O . HIS A 1 117 ? -7.189 -8.266 12.776 1.00 86.38 117 HIS A O 1
ATOM 912 N N . LEU A 1 118 ? -5.392 -7.617 11.590 1.00 84.56 118 LEU A N 1
ATOM 913 C CA . LEU A 1 118 ? -5.921 -6.298 11.248 1.00 84.56 118 LEU A CA 1
ATOM 914 C C . LEU A 1 118 ? -7.235 -6.406 10.466 1.00 84.56 118 LEU A C 1
ATOM 916 O O . LEU A 1 118 ? -8.197 -5.717 10.804 1.00 84.56 118 LEU A O 1
ATOM 920 N N . ALA A 1 119 ? -7.307 -7.293 9.472 1.00 85.00 119 ALA A N 1
ATOM 921 C CA . ALA A 1 119 ? -8.536 -7.575 8.733 1.00 85.00 119 ALA A CA 1
ATOM 922 C C . ALA A 1 119 ? -9.655 -8.074 9.668 1.00 85.00 119 ALA A C 1
ATOM 924 O O . ALA A 1 119 ? -10.761 -7.533 9.654 1.00 85.00 119 ALA A O 1
ATOM 925 N N . LEU A 1 120 ? -9.348 -9.013 10.569 1.00 83.62 120 LEU A N 1
ATOM 926 C CA . LEU A 1 120 ? -10.311 -9.563 11.530 1.00 83.62 120 LEU A CA 1
ATOM 927 C C . LEU A 1 120 ? -10.863 -8.516 12.512 1.00 83.62 120 LEU A C 1
ATOM 929 O O . LEU A 1 120 ? -12.066 -8.494 12.766 1.00 83.62 120 LEU A O 1
ATOM 933 N N . VAL A 1 121 ? -10.017 -7.643 13.072 1.00 82.94 121 VAL A N 1
ATOM 934 C CA . VAL A 1 121 ? -10.457 -6.649 14.078 1.00 82.94 121 VAL A CA 1
ATOM 935 C C . VAL A 1 121 ? -11.135 -5.432 13.466 1.00 82.94 121 VAL A C 1
ATOM 937 O O . VAL A 1 121 ? -11.935 -4.782 14.140 1.00 82.94 121 VAL A O 1
ATOM 940 N N . THR A 1 122 ? -10.814 -5.111 12.212 1.00 80.12 122 THR A N 1
ATOM 941 C CA . THR A 1 122 ? -11.454 -4.015 11.468 1.00 80.12 122 THR A CA 1
ATOM 942 C C . THR A 1 122 ? -12.694 -4.477 10.705 1.00 80.12 122 THR A C 1
ATOM 944 O O . THR A 1 122 ? -13.494 -3.640 10.298 1.00 80.12 122 THR A O 1
ATOM 947 N N . GLY A 1 123 ? -12.873 -5.792 10.530 1.00 77.19 123 GLY A N 1
ATOM 948 C CA . GLY A 1 123 ? -13.907 -6.373 9.672 1.00 77.19 123 GLY A CA 1
ATOM 949 C C . GLY A 1 123 ? -13.657 -6.144 8.176 1.00 77.19 123 GLY A C 1
ATOM 950 O O . GLY A 1 123 ? -14.587 -6.274 7.384 1.00 77.19 123 GLY A O 1
ATOM 951 N N . GLY A 1 124 ? -12.437 -5.755 7.793 1.00 76.19 124 GLY A N 1
ATOM 952 C CA . GLY A 1 124 ? -12.045 -5.501 6.409 1.00 76.19 124 GLY A CA 1
ATOM 953 C C . GLY A 1 124 ? -11.622 -6.769 5.664 1.00 76.19 124 GLY A C 1
ATOM 954 O O . GLY A 1 124 ? -11.231 -7.764 6.267 1.00 76.19 124 GLY A O 1
ATOM 955 N N . GLU A 1 125 ? -11.661 -6.723 4.332 1.00 78.25 125 GLU A N 1
ATOM 956 C CA . GLU A 1 125 ? -11.140 -7.790 3.470 1.00 78.25 125 GLU A CA 1
ATOM 957 C C . GLU A 1 125 ? -9.700 -7.491 3.024 1.00 78.25 125 GLU A C 1
ATOM 959 O O . GLU A 1 125 ? -9.326 -6.338 2.799 1.00 78.25 125 GLU A O 1
ATOM 964 N N . ILE A 1 126 ? -8.892 -8.541 2.844 1.00 82.25 126 ILE A N 1
ATOM 965 C CA . ILE A 1 126 ? -7.530 -8.418 2.313 1.00 82.25 126 ILE A CA 1
ATOM 966 C C . ILE A 1 126 ? -7.581 -8.404 0.782 1.00 82.25 126 ILE A C 1
ATOM 968 O O . ILE A 1 126 ? -7.914 -9.401 0.136 1.00 82.25 126 ILE A O 1
ATOM 972 N N . ALA A 1 127 ? -7.177 -7.293 0.171 1.00 81.56 127 ALA A N 1
ATOM 973 C CA . ALA A 1 127 ? -7.071 -7.176 -1.276 1.00 81.56 127 ALA A CA 1
ATOM 974 C C . ALA A 1 127 ? -5.831 -7.923 -1.805 1.00 81.56 127 ALA A C 1
ATOM 976 O O . ALA A 1 127 ? -4.687 -7.489 -1.638 1.00 81.56 127 ALA A O 1
ATOM 977 N N . SER A 1 128 ? -6.055 -9.059 -2.473 1.00 69.75 128 SER A N 1
ATOM 978 C CA . SER A 1 128 ? -4.982 -9.863 -3.090 1.00 69.75 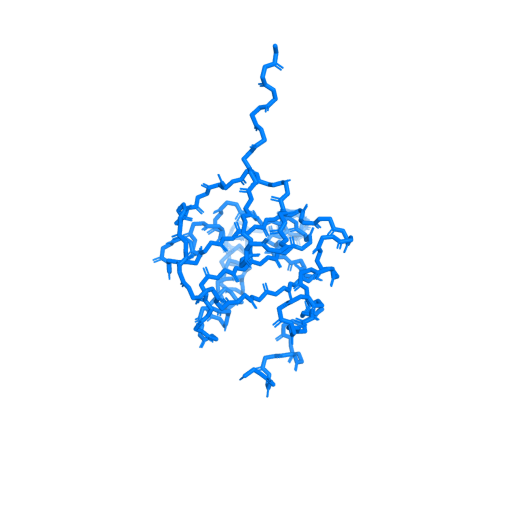128 SER A CA 1
ATOM 979 C C . SER A 1 128 ? -4.664 -9.454 -4.533 1.00 69.75 128 SER A C 1
ATOM 981 O O . SER A 1 128 ? -3.567 -9.715 -5.016 1.00 69.75 128 SER A O 1
ATOM 983 N N . THR A 1 129 ? -5.613 -8.824 -5.238 1.00 63.69 129 THR A N 1
ATOM 984 C CA . THR A 1 129 ? -5.378 -8.192 -6.545 1.00 63.69 129 THR A CA 1
ATOM 985 C C . THR A 1 129 ? -6.234 -6.932 -6.692 1.00 63.69 129 THR A C 1
ATOM 987 O O . THR A 1 129 ? -7.405 -6.913 -6.312 1.00 63.69 129 THR A O 1
ATOM 990 N N . PHE A 1 130 ? -5.685 -5.878 -7.302 1.00 60.81 130 PHE A N 1
ATOM 991 C CA . PHE A 1 130 ? -6.439 -4.641 -7.558 1.00 60.81 130 PHE A CA 1
ATOM 992 C C . PHE A 1 130 ? -7.463 -4.768 -8.700 1.00 60.81 130 PHE A C 1
ATOM 994 O O . PHE A 1 130 ? -8.277 -3.872 -8.889 1.00 60.81 130 PHE A O 1
ATOM 1001 N N . ALA A 1 131 ? -7.455 -5.864 -9.467 1.00 51.38 131 ALA A N 1
ATOM 1002 C CA . ALA A 1 131 ? -8.361 -6.049 -10.603 1.00 51.38 131 ALA A CA 1
ATOM 1003 C C . ALA A 1 131 ? -9.777 -6.495 -10.191 1.00 51.38 131 ALA A C 1
ATOM 1005 O O . ALA A 1 131 ? -10.751 -6.073 -10.813 1.00 51.38 131 ALA A O 1
ATOM 1006 N N . SER A 1 132 ? -9.912 -7.331 -9.154 1.00 39.78 132 SER A N 1
ATOM 1007 C CA . SER A 1 132 ? -11.204 -7.909 -8.750 1.00 39.78 132 SER A CA 1
ATOM 1008 C C . SER A 1 132 ? -11.841 -7.222 -7.541 1.00 39.78 132 SER A C 1
ATOM 1010 O O . SER A 1 132 ? -13.065 -7.144 -7.460 1.00 39.78 132 SER A O 1
ATOM 1012 N N . SER A 1 133 ? -11.031 -6.726 -6.602 1.00 39.66 133 SER A N 1
ATOM 1013 C CA . SER A 1 133 ? -11.506 -6.334 -5.266 1.00 39.66 133 SER A CA 1
ATOM 1014 C C . SER A 1 133 ? -11.989 -4.880 -5.159 1.00 39.66 133 SER A C 1
ATOM 1016 O O . SER A 1 133 ? -12.640 -4.526 -4.185 1.00 39.66 133 SER A O 1
ATOM 1018 N N . LEU A 1 134 ? -11.769 -4.045 -6.184 1.00 46.41 134 LEU A N 1
ATOM 1019 C CA . LEU A 1 134 ? -12.210 -2.637 -6.217 1.00 46.41 134 LEU A CA 1
ATOM 1020 C C . LEU A 1 134 ? -13.729 -2.442 -6.420 1.00 46.41 134 LEU A C 1
ATOM 1022 O O . LEU A 1 134 ? -14.195 -1.309 -6.448 1.00 46.41 134 LEU A O 1
ATOM 1026 N N . ARG A 1 135 ? -14.513 -3.515 -6.601 1.00 35.50 135 ARG A N 1
ATOM 1027 C CA . ARG A 1 135 ? -15.969 -3.439 -6.849 1.00 35.50 135 ARG A CA 1
ATOM 1028 C C . ARG A 1 135 ? -16.849 -3.646 -5.610 1.00 35.50 135 ARG A C 1
ATOM 1030 O O . ARG A 1 135 ? -18.067 -3.660 -5.765 1.00 35.50 135 ARG A O 1
ATOM 1037 N N . LYS A 1 136 ? -16.277 -3.875 -4.423 1.00 31.48 136 LYS A N 1
ATOM 1038 C CA . LYS A 1 136 ? -17.044 -4.300 -3.235 1.00 31.48 136 LYS A CA 1
ATOM 1039 C C . LYS A 1 136 ? -16.825 -3.480 -1.957 1.00 31.48 136 LYS A C 1
ATOM 1041 O O . LYS A 1 136 ? -17.343 -3.885 -0.922 1.00 31.48 136 LYS A O 1
ATOM 1046 N N . LEU A 1 137 ? -16.117 -2.353 -2.028 1.00 35.94 137 LEU A N 1
ATOM 1047 C CA . LEU A 1 137 ? -16.015 -1.402 -0.913 1.00 35.94 137 LEU A CA 1
ATOM 1048 C C . LEU A 1 137 ? -17.052 -0.287 -1.054 1.00 35.94 137 LEU A C 1
ATOM 1050 O O . LEU A 1 137 ? -17.188 0.227 -2.187 1.00 35.94 137 LEU A O 1
#

Secondary structure (DSSP, 8-state):
------EEEETTTEEEE----SS-S--SS--EEEE-------HHHHHHHHTT-S-HHHHHHHHHHHHHHHHHHHHHHHHTT-SEEEESS---HHHHHHHHHTTPEEE-S--HHHHHHHHHHHT--EES-TTTGGG--

Sequence (137 aa):
MFSSVIGILFSGKFILDKRIGIGPKHIENAKILVANTAMDADKVKIYGACVRVDSMSRVAEIEGAEKEQTREKVQKIIALGINCFVNRQLIYNFLEELFADAGILAIEHADFDGIEHLALVTGGEIASTFASSLRKL

pLDDT: mean 75.46, std 15.8, range [28.2, 91.62]

InterPro domains:
  IPR002423 Chaperonin Cpn60/GroEL/TCP-1 family [PF00118] (16-130)
  IPR017998 T-complex protein 1 [PTHR11353] (14-131)
  IPR027409 GroEL-like apical domain superfamily [G3DSA:3.50.7.10] (14-136)
  IPR027409 GroEL-like apical domain superfamily [SSF52029] (20-131)

Foldseek 3Di:
DDPPQPWDDDPVPATFRADFDAADPDDDPFPEAAEADDLDLDVCVLVVVVVVDDDPVVSVVSSVVSVVVSVVLLVLVLVVVGQEYEYLADDDPVSCVVSRVSRHGYHYNGDPVRSVVVCVVVVHDYHHDPPPPSPPD

Organism: Camellia sinensis var. sinensis (NCBI:txid542762)